Protein AF-A0A7S1LB25-F1 (afdb_monomer_lite)

Structure (mmCIF, N/CA/C/O backbone):
data_AF-A0A7S1LB25-F1
#
_entry.id   AF-A0A7S1LB25-F1
#
loop_
_atom_site.group_PDB
_atom_site.id
_atom_site.type_symbol
_atom_site.label_atom_id
_atom_site.label_alt_id
_atom_site.label_comp_id
_atom_site.label_asym_id
_atom_site.label_entity_id
_atom_site.label_seq_id
_atom_site.pdbx_PDB_ins_code
_atom_site.Cartn_x
_atom_site.Cartn_y
_atom_site.Cartn_z
_atom_site.occupancy
_atom_site.B_iso_or_equiv
_atom_site.auth_seq_id
_atom_site.auth_comp_id
_atom_site.auth_asym_id
_atom_site.auth_atom_id
_atom_site.pdbx_PDB_model_num
ATOM 1 N N . MET A 1 1 ? -31.103 -1.668 39.270 1.00 37.06 1 MET A N 1
ATOM 2 C CA . MET A 1 1 ? -31.338 -2.788 38.333 1.00 37.06 1 MET A CA 1
ATOM 3 C C . MET A 1 1 ? -29.983 -3.267 37.833 1.00 37.06 1 MET A C 1
ATOM 5 O O . MET A 1 1 ? -29.311 -2.470 37.189 1.00 37.06 1 MET A O 1
ATOM 9 N N . PRO A 1 2 ? -29.519 -4.477 38.183 1.00 40.72 2 PRO A N 1
ATOM 10 C CA . PRO A 1 2 ? -28.248 -4.980 37.680 1.00 40.72 2 PRO A CA 1
ATOM 11 C C . PRO A 1 2 ? -28.436 -5.458 36.237 1.00 40.72 2 PRO A C 1
ATOM 13 O O . PRO A 1 2 ? -29.210 -6.374 35.961 1.00 40.72 2 PRO A O 1
ATOM 16 N N . CYS A 1 3 ? -27.769 -4.785 35.304 1.00 45.69 3 CYS A N 1
ATOM 17 C CA . CYS A 1 3 ? -27.741 -5.174 33.902 1.00 45.69 3 CYS A CA 1
ATOM 18 C C . CYS A 1 3 ? -27.023 -6.525 33.752 1.00 45.69 3 CYS A C 1
ATOM 20 O O . CYS A 1 3 ? -25.938 -6.725 34.291 1.00 45.69 3 CYS A O 1
ATOM 22 N N . CYS A 1 4 ? -27.657 -7.444 33.021 1.00 41.03 4 CYS A N 1
ATOM 23 C CA . CYS A 1 4 ? -27.183 -8.791 32.704 1.00 41.03 4 CYS A CA 1
ATOM 24 C C . CYS A 1 4 ? -25.715 -8.821 32.236 1.00 41.03 4 CYS A C 1
ATOM 26 O O . CYS A 1 4 ? -25.381 -8.285 31.180 1.00 41.03 4 CYS A O 1
ATOM 28 N N . GLY A 1 5 ? -24.863 -9.514 32.994 1.00 40.31 5 GLY A N 1
ATOM 29 C CA . GLY A 1 5 ? -23.411 -9.576 32.802 1.00 40.31 5 GLY A CA 1
ATOM 30 C C . GLY A 1 5 ? -22.874 -10.708 31.920 1.00 40.31 5 GLY A C 1
ATOM 31 O O . GLY A 1 5 ? -21.699 -11.008 32.034 1.00 40.31 5 GLY A O 1
ATOM 32 N N . ALA A 1 6 ? -23.667 -11.359 31.060 1.00 39.16 6 ALA A N 1
ATOM 33 C CA . ALA A 1 6 ? -23.201 -12.587 30.383 1.00 39.16 6 ALA A CA 1
ATOM 34 C C . ALA A 1 6 ? -23.337 -12.625 28.846 1.00 39.16 6 ALA A C 1
ATOM 36 O O . ALA A 1 6 ? -23.032 -13.643 28.233 1.00 39.16 6 ALA A O 1
ATOM 37 N N . CYS A 1 7 ? -23.763 -11.543 28.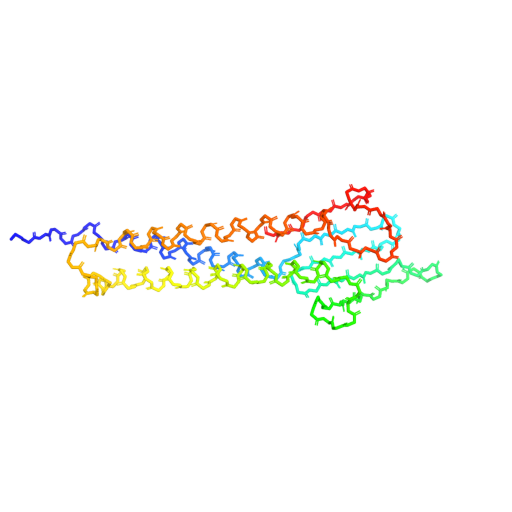181 1.00 39.16 7 CYS A N 1
ATOM 38 C CA . CYS A 1 7 ? -23.908 -11.526 26.708 1.00 39.16 7 CYS A CA 1
ATOM 39 C C . CYS A 1 7 ? -22.961 -10.567 25.960 1.00 39.16 7 CYS A C 1
ATOM 41 O O . CYS A 1 7 ? -23.019 -10.499 24.727 1.00 39.16 7 CYS A O 1
ATOM 43 N N . SER A 1 8 ? -22.085 -9.842 26.667 1.00 47.66 8 SER A N 1
ATOM 44 C CA . SER A 1 8 ? -21.217 -8.810 26.070 1.00 47.66 8 SER A CA 1
ATOM 45 C C . SER A 1 8 ? -19.742 -9.215 25.919 1.00 47.66 8 SER A C 1
ATOM 47 O O . SER A 1 8 ? -19.056 -8.655 25.070 1.00 47.66 8 SER A O 1
ATOM 49 N N . GLU A 1 9 ? -19.252 -10.211 26.665 1.00 48.94 9 GLU A N 1
ATOM 50 C CA . GLU A 1 9 ? -17.807 -10.507 26.778 1.00 48.94 9 GLU A CA 1
ATOM 51 C C . GLU A 1 9 ? -17.127 -10.998 25.486 1.00 48.94 9 GLU A C 1
ATOM 53 O O . GLU A 1 9 ? -15.925 -10.812 25.309 1.00 48.94 9 GLU A O 1
ATOM 58 N N . LYS A 1 10 ? -17.869 -11.588 24.540 1.00 52.75 10 LYS A N 1
ATOM 59 C CA . LYS A 1 10 ? -17.278 -12.207 23.333 1.00 52.75 10 LYS A CA 1
ATOM 60 C C . LYS A 1 10 ? -17.313 -11.340 22.069 1.00 52.75 10 LYS A C 1
ATOM 62 O O . LYS A 1 10 ? -16.850 -11.782 21.022 1.00 52.75 10 LYS A O 1
ATOM 67 N N . ARG A 1 11 ? -17.862 -10.120 22.126 1.00 59.75 11 ARG A N 1
ATOM 68 C CA . ARG A 1 11 ? -18.138 -9.313 20.918 1.00 59.75 11 ARG A CA 1
ATOM 69 C C . ARG A 1 11 ? -16.950 -8.456 20.467 1.00 59.75 11 ARG A C 1
ATOM 71 O O . ARG A 1 11 ? -16.680 -8.406 19.271 1.00 59.75 11 ARG A O 1
ATOM 78 N N . GLY A 1 12 ? -16.194 -7.871 21.401 1.00 59.31 12 GLY A N 1
ATOM 79 C CA . GLY A 1 12 ? -14.965 -7.122 21.087 1.00 59.31 12 GLY A CA 1
ATOM 80 C C . GLY A 1 12 ? -13.878 -7.990 20.440 1.00 59.31 12 GLY A C 1
ATOM 81 O O . GLY A 1 12 ? -13.117 -7.518 19.600 1.00 59.31 12 GLY A O 1
ATOM 82 N N . LEU A 1 13 ? -13.874 -9.294 20.740 1.00 70.19 13 LEU A N 1
ATOM 83 C CA . LEU A 1 13 ? -12.925 -10.257 20.177 1.00 70.19 13 LEU A CA 1
ATOM 84 C C . LEU A 1 13 ? -13.108 -10.460 18.664 1.00 70.19 13 LEU A C 1
ATOM 86 O O . LEU A 1 13 ? -12.122 -10.640 17.959 1.00 70.19 13 LEU A O 1
ATOM 90 N N . VAL A 1 14 ? -14.341 -10.377 18.150 1.00 74.38 14 VAL A N 1
ATOM 91 C CA . VAL A 1 14 ? -14.611 -10.477 16.703 1.00 74.38 14 VAL A CA 1
ATOM 92 C C . VAL A 1 14 ? -14.054 -9.260 15.968 1.00 74.38 14 VAL A C 1
ATOM 94 O O . VAL A 1 14 ? -13.361 -9.414 14.966 1.00 74.38 14 VAL A O 1
ATOM 97 N N . PHE A 1 15 ? -14.293 -8.054 16.493 1.00 69.62 15 PHE A N 1
ATOM 98 C CA . PHE A 1 15 ? -13.731 -6.824 15.928 1.00 69.62 15 PHE A CA 1
ATOM 99 C C . PHE A 1 15 ? -12.204 -6.825 15.983 1.00 69.62 15 PHE A C 1
ATOM 101 O O . PHE A 1 15 ? -11.558 -6.454 15.005 1.00 69.62 15 PHE A O 1
ATOM 108 N N . LEU A 1 16 ? -11.626 -7.293 17.090 1.00 75.69 16 LEU A N 1
ATOM 109 C CA . LEU A 1 16 ? -10.182 -7.428 17.240 1.00 75.69 16 LEU A CA 1
ATOM 110 C C . LEU A 1 16 ? -9.598 -8.416 16.223 1.00 75.69 16 LEU A C 1
ATOM 112 O O . LEU A 1 16 ? -8.656 -8.071 15.518 1.00 75.69 16 LEU A O 1
ATOM 116 N N . ALA A 1 17 ? -10.173 -9.617 16.112 1.00 81.88 17 ALA A N 1
ATOM 117 C CA . ALA A 1 17 ? -9.699 -10.651 15.197 1.00 81.88 17 ALA A CA 1
ATOM 118 C C . ALA A 1 17 ? -9.778 -10.201 13.731 1.00 81.88 17 ALA A C 1
ATOM 120 O O . ALA A 1 17 ? -8.810 -10.361 12.990 1.00 81.88 17 ALA A O 1
ATOM 121 N N . LEU A 1 18 ? -10.891 -9.578 13.326 1.00 81.75 18 LEU A N 1
ATOM 122 C CA . LEU A 1 18 ? -11.045 -9.024 11.979 1.00 81.75 18 LEU A CA 1
ATOM 123 C C . LEU A 1 18 ? -10.051 -7.889 11.717 1.00 81.75 18 LEU A C 1
ATOM 125 O O . LEU A 1 18 ? -9.438 -7.850 10.658 1.00 81.75 18 LEU A O 1
ATOM 129 N N . THR A 1 19 ? -9.837 -7.000 12.688 1.00 82.50 19 THR A N 1
ATOM 130 C CA . THR A 1 19 ? -8.882 -5.893 12.537 1.00 82.50 19 THR A CA 1
ATOM 131 C C . THR A 1 19 ? -7.446 -6.399 12.422 1.00 82.50 19 THR A C 1
ATOM 133 O O . THR A 1 19 ? -6.691 -5.896 11.595 1.00 82.50 19 THR A O 1
ATOM 136 N N . LEU A 1 20 ? -7.065 -7.413 13.205 1.00 84.38 20 LEU A N 1
ATOM 137 C CA . LEU A 1 20 ? -5.745 -8.038 13.109 1.00 84.38 20 LEU A CA 1
ATOM 138 C C . LEU A 1 20 ? -5.551 -8.737 11.764 1.00 84.38 20 LEU A C 1
ATOM 140 O O . LEU A 1 20 ? -4.497 -8.582 11.154 1.00 84.38 20 LEU A O 1
ATOM 144 N N . LEU A 1 21 ? -6.572 -9.446 11.274 1.00 87.19 21 LEU A N 1
ATOM 145 C CA . LEU A 1 21 ? -6.547 -10.039 9.939 1.00 87.19 21 LEU A CA 1
ATOM 146 C C . LEU A 1 21 ? -6.330 -8.953 8.874 1.00 87.19 21 LEU A C 1
ATOM 148 O O . LEU A 1 21 ? -5.415 -9.073 8.065 1.00 87.19 21 LEU A O 1
ATOM 152 N N . CYS A 1 22 ? -7.107 -7.865 8.911 1.00 83.00 22 CYS A N 1
ATOM 153 C CA . CYS A 1 22 ? -6.942 -6.731 7.997 1.00 83.00 22 CYS A CA 1
ATOM 154 C C . CYS A 1 22 ? -5.546 -6.104 8.089 1.00 83.00 22 CYS A C 1
ATOM 156 O O . CYS A 1 22 ? -4.981 -5.729 7.068 1.00 83.00 22 CYS A O 1
ATOM 158 N N . LEU A 1 23 ? -4.970 -6.011 9.291 1.00 84.12 23 LEU A N 1
ATOM 159 C CA . LEU A 1 23 ? -3.628 -5.470 9.491 1.00 84.12 23 LEU A CA 1
ATOM 160 C C . LEU A 1 23 ? -2.553 -6.364 8.859 1.00 84.12 23 LEU A C 1
ATOM 162 O O . LEU A 1 23 ? -1.641 -5.849 8.220 1.00 84.12 23 LEU A O 1
ATOM 166 N N . VAL A 1 24 ? -2.678 -7.690 8.977 1.00 87.38 24 VAL A N 1
ATOM 167 C CA . VAL A 1 24 ? -1.772 -8.642 8.311 1.00 87.38 24 VAL A CA 1
ATOM 168 C C . VAL A 1 24 ? -1.827 -8.467 6.794 1.00 87.38 24 VAL A C 1
ATOM 170 O O . VAL A 1 24 ? -0.779 -8.368 6.159 1.00 87.38 24 VAL A O 1
ATOM 173 N N . TRP A 1 25 ? -3.027 -8.362 6.217 1.00 83.94 25 TRP A N 1
ATOM 174 C CA . TRP A 1 25 ? -3.186 -8.125 4.778 1.00 83.94 25 TRP A CA 1
ATOM 175 C C . TRP A 1 25 ? -2.651 -6.760 4.343 1.00 83.94 25 TRP A C 1
ATOM 177 O O . TRP A 1 25 ? -1.966 -6.680 3.329 1.00 83.94 25 TRP A O 1
ATOM 187 N N . ALA A 1 26 ? -2.884 -5.703 5.124 1.00 79.50 26 ALA A N 1
ATOM 188 C CA . ALA A 1 26 ? -2.362 -4.370 4.829 1.00 79.50 26 ALA A CA 1
ATOM 189 C C . ALA A 1 26 ? -0.824 -4.335 4.835 1.00 79.50 26 ALA A C 1
ATOM 191 O O . ALA A 1 26 ? -0.220 -3.690 3.983 1.00 79.50 26 ALA A O 1
ATOM 192 N N . VAL A 1 27 ? -0.184 -5.049 5.768 1.00 83.25 27 VAL A N 1
ATOM 193 C CA . VAL A 1 27 ? 1.281 -5.177 5.810 1.00 83.25 27 VAL A CA 1
ATOM 194 C C . VAL A 1 27 ? 1.793 -6.026 4.647 1.00 83.25 27 VAL A C 1
ATOM 196 O O . VAL A 1 27 ? 2.803 -5.673 4.046 1.00 83.25 27 VAL A O 1
ATOM 199 N N . ALA A 1 28 ? 1.102 -7.110 4.289 1.00 83.00 28 ALA A N 1
ATOM 200 C CA . ALA A 1 28 ? 1.467 -7.919 3.128 1.00 83.00 28 ALA A CA 1
ATOM 201 C C . ALA A 1 28 ? 1.392 -7.108 1.821 1.00 83.00 28 ALA A C 1
ATOM 203 O O . ALA A 1 28 ? 2.309 -7.182 1.007 1.00 83.00 28 ALA A O 1
ATOM 204 N N . ALA A 1 29 ? 0.361 -6.275 1.664 1.00 78.50 29 ALA A N 1
ATOM 205 C CA . ALA A 1 29 ? 0.172 -5.415 0.498 1.00 78.50 29 ALA A CA 1
ATOM 206 C C . ALA A 1 29 ? 1.263 -4.335 0.341 1.00 78.50 29 ALA A C 1
ATOM 208 O O . ALA A 1 29 ? 1.523 -3.884 -0.767 1.00 78.50 29 ALA A O 1
ATOM 209 N N . ILE A 1 30 ? 1.960 -3.946 1.419 1.00 79.56 30 ILE A N 1
ATOM 210 C CA . ILE A 1 30 ? 3.101 -3.011 1.344 1.00 79.56 30 ILE A CA 1
ATOM 211 C C . ILE A 1 30 ? 4.299 -3.613 0.602 1.00 79.56 30 ILE A C 1
ATOM 213 O O . ILE A 1 30 ? 5.069 -2.870 -0.005 1.00 79.56 30 ILE A O 1
ATOM 217 N N . GLY A 1 31 ? 4.491 -4.929 0.707 1.00 75.62 31 GLY A N 1
ATOM 218 C CA . GLY A 1 31 ? 5.618 -5.643 0.104 1.00 75.62 31 GLY A CA 1
ATOM 219 C C . GLY A 1 31 ? 5.266 -6.372 -1.189 1.00 75.62 31 GLY A C 1
ATOM 220 O O . GLY A 1 31 ? 6.086 -7.141 -1.681 1.00 75.62 31 GLY A O 1
ATOM 221 N N . ALA A 1 32 ? 4.046 -6.198 -1.690 1.00 82.38 32 ALA A N 1
ATOM 222 C CA . ALA A 1 32 ? 3.583 -6.867 -2.888 1.00 82.38 32 ALA A CA 1
ATOM 223 C C . ALA A 1 32 ? 3.785 -5.987 -4.125 1.00 82.38 32 ALA A C 1
ATOM 225 O O . ALA A 1 32 ? 3.667 -4.760 -4.069 1.00 82.38 32 ALA A O 1
ATOM 226 N N . ASP A 1 33 ? 4.054 -6.640 -5.255 1.00 80.94 33 ASP A N 1
ATOM 227 C CA . ASP A 1 33 ? 4.091 -5.976 -6.552 1.00 80.94 33 ASP A CA 1
ATOM 228 C C . ASP A 1 33 ? 2.718 -5.344 -6.826 1.00 80.94 33 ASP A C 1
ATOM 230 O O . ASP A 1 33 ? 1.685 -6.009 -6.714 1.00 80.94 33 ASP A O 1
ATOM 234 N N . LEU A 1 34 ? 2.698 -4.074 -7.228 1.00 79.69 34 LEU A N 1
ATOM 235 C CA . LEU A 1 34 ? 1.489 -3.405 -7.707 1.00 79.69 34 LEU A CA 1
ATOM 236 C C . LEU A 1 34 ? 1.197 -3.798 -9.151 1.00 79.69 34 LEU A C 1
ATOM 238 O O . LEU A 1 34 ? 0.051 -4.044 -9.523 1.00 79.69 34 LEU A O 1
ATOM 242 N N . PHE A 1 35 ? 2.232 -3.859 -9.984 1.00 80.75 35 PHE A N 1
ATOM 243 C CA . PHE A 1 35 ? 2.095 -4.202 -11.391 1.00 80.75 35 PHE A CA 1
ATOM 244 C C . PHE A 1 35 ? 3.349 -4.881 -11.927 1.00 80.75 35 PHE A C 1
ATOM 246 O O . PHE A 1 35 ? 4.465 -4.680 -11.443 1.00 80.75 35 PHE A O 1
ATOM 253 N N . VAL A 1 36 ? 3.141 -5.667 -12.975 1.00 82.94 36 VAL A N 1
ATOM 254 C CA . VAL A 1 36 ? 4.176 -6.368 -13.720 1.00 82.94 36 VAL A CA 1
ATOM 255 C C . VAL A 1 36 ? 3.892 -6.225 -15.208 1.00 82.94 36 VAL A C 1
ATOM 257 O O . VAL A 1 36 ? 2.773 -6.439 -15.670 1.00 82.94 36 VAL A O 1
ATOM 260 N N . ILE A 1 37 ? 4.922 -5.881 -15.967 1.00 78.81 37 ILE A N 1
ATOM 261 C CA . ILE A 1 37 ? 4.879 -5.682 -17.409 1.00 78.81 37 ILE A CA 1
ATOM 262 C C . ILE A 1 37 ? 5.956 -6.561 -18.021 1.00 78.81 37 ILE A C 1
ATOM 264 O O . ILE A 1 37 ? 7.149 -6.292 -17.865 1.00 78.81 37 ILE A O 1
ATOM 268 N N . ASP A 1 38 ? 5.536 -7.600 -18.732 1.00 81.00 38 ASP A N 1
ATOM 269 C CA . ASP A 1 38 ? 6.444 -8.397 -19.546 1.00 81.00 38 ASP A CA 1
ATOM 270 C C . ASP A 1 38 ? 6.591 -7.710 -20.907 1.00 81.00 38 ASP A C 1
ATOM 272 O O . ASP A 1 38 ? 5.654 -7.641 -21.700 1.00 81.00 38 ASP A O 1
ATOM 276 N N . ILE A 1 39 ? 7.777 -7.177 -21.187 1.00 74.50 39 ILE A N 1
ATOM 277 C CA . ILE A 1 39 ? 8.093 -6.626 -22.500 1.00 74.50 39 ILE A CA 1
ATOM 278 C C . ILE A 1 39 ? 8.413 -7.856 -23.345 1.00 74.50 39 ILE A C 1
ATOM 280 O O . ILE A 1 39 ? 9.388 -8.537 -23.043 1.00 74.50 39 ILE A O 1
ATOM 284 N N . GLY A 1 40 ? 7.590 -8.178 -24.350 1.00 68.75 40 GLY A N 1
ATOM 285 C CA . GLY A 1 40 ? 7.614 -9.423 -25.150 1.00 68.75 40 GLY A CA 1
ATOM 286 C C . GLY A 1 40 ? 8.906 -9.752 -25.926 1.00 68.75 40 GLY A C 1
ATOM 287 O O . GLY A 1 40 ? 8.873 -10.451 -26.934 1.00 68.75 40 GLY A O 1
ATOM 288 N N . VAL A 1 41 ? 10.057 -9.255 -25.478 1.00 73.31 41 VAL A N 1
ATOM 289 C CA . VAL A 1 41 ? 11.396 -9.423 -26.021 1.00 73.31 41 VAL A CA 1
ATOM 290 C C . VAL A 1 41 ? 12.308 -10.011 -24.937 1.00 73.31 41 VAL A C 1
ATOM 292 O O . VAL A 1 41 ? 12.593 -9.359 -23.937 1.00 73.31 41 VAL A O 1
ATOM 295 N N . ARG A 1 42 ? 12.819 -11.231 -25.165 1.00 73.62 42 ARG A N 1
ATOM 296 C CA . ARG A 1 42 ? 13.934 -11.863 -24.415 1.00 73.62 42 ARG A CA 1
ATOM 297 C C . ARG A 1 42 ? 13.897 -11.650 -22.887 1.00 73.62 42 ARG A C 1
ATOM 299 O O . ARG A 1 42 ? 14.863 -11.152 -22.319 1.00 73.62 42 ARG A O 1
ATOM 306 N N . ASN A 1 43 ? 12.796 -12.018 -22.229 1.00 77.06 43 ASN A N 1
ATOM 307 C CA . ASN A 1 43 ? 12.629 -11.935 -20.765 1.00 77.06 43 ASN A CA 1
ATOM 308 C C . ASN A 1 43 ? 12.812 -10.530 -20.147 1.00 77.06 43 ASN A C 1
ATOM 310 O O . ASN A 1 43 ? 13.051 -10.413 -18.938 1.00 77.06 43 ASN A O 1
ATOM 314 N N . ALA A 1 44 ? 12.686 -9.465 -20.944 1.00 80.62 44 ALA A N 1
ATOM 315 C CA . ALA A 1 44 ? 12.637 -8.107 -20.427 1.00 80.62 44 ALA A CA 1
ATOM 316 C C . ALA A 1 44 ? 11.341 -7.904 -19.629 1.00 80.62 44 ALA A C 1
ATOM 318 O O . ALA A 1 44 ? 10.250 -8.254 -20.075 1.00 80.62 44 ALA A O 1
ATOM 319 N N . ARG A 1 45 ? 11.461 -7.339 -18.429 1.00 84.75 45 ARG A N 1
ATOM 320 C CA . ARG A 1 45 ? 10.335 -7.153 -17.508 1.00 84.75 45 ARG A CA 1
ATOM 321 C C . ARG A 1 45 ? 10.492 -5.847 -16.752 1.00 84.75 45 ARG A C 1
ATOM 323 O O . ARG A 1 45 ? 11.610 -5.473 -16.398 1.00 84.75 45 ARG A O 1
ATOM 330 N N . ILE A 1 46 ? 9.375 -5.183 -16.499 1.00 83.44 46 ILE A N 1
ATOM 331 C CA . ILE A 1 46 ? 9.275 -4.088 -15.542 1.00 83.44 46 ILE A CA 1
ATOM 332 C C . ILE A 1 46 ? 8.296 -4.512 -14.458 1.00 83.44 46 ILE A C 1
ATOM 334 O O . ILE A 1 46 ? 7.213 -5.008 -14.747 1.00 83.44 46 ILE A O 1
ATOM 338 N N . ASP A 1 47 ? 8.672 -4.321 -13.212 1.00 85.75 47 ASP A N 1
ATOM 339 C CA . ASP A 1 47 ? 7.845 -4.576 -12.046 1.00 85.75 47 ASP A CA 1
ATOM 340 C C . ASP A 1 47 ? 7.93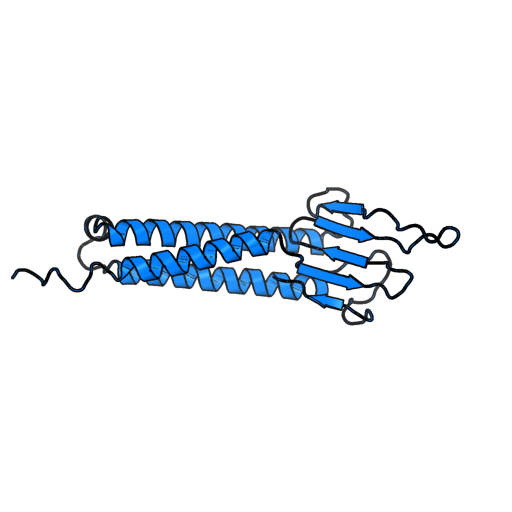1 -3.373 -11.114 1.00 85.75 47 ASP A C 1
ATOM 342 O O . ASP A 1 47 ? 8.952 -2.692 -11.047 1.00 85.75 47 ASP A O 1
ATOM 346 N N . GLY A 1 48 ? 6.829 -3.048 -10.455 1.00 83.50 48 GLY A N 1
ATOM 347 C CA . GLY A 1 48 ? 6.776 -1.916 -9.546 1.00 83.50 48 GLY A CA 1
ATOM 348 C C . GLY A 1 48 ? 5.941 -2.251 -8.332 1.00 83.50 48 GLY A C 1
ATOM 349 O O . GLY A 1 48 ? 4.848 -2.801 -8.462 1.00 83.50 48 GLY A O 1
ATOM 350 N N . ASP A 1 49 ? 6.450 -1.885 -7.164 1.00 84.25 49 ASP A N 1
ATOM 351 C CA . ASP A 1 49 ? 5.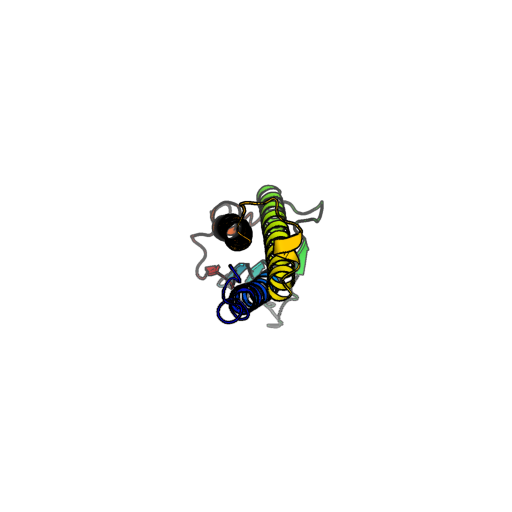711 -1.880 -5.906 1.00 84.25 49 ASP A CA 1
ATOM 352 C C . ASP A 1 49 ? 5.431 -0.420 -5.486 1.00 84.25 49 ASP A C 1
ATOM 354 O O . ASP A 1 49 ? 5.538 0.507 -6.296 1.00 84.25 49 ASP A O 1
ATOM 358 N N . ILE A 1 50 ? 5.028 -0.181 -4.234 1.00 81.50 50 ILE A N 1
ATOM 359 C CA . ILE A 1 50 ? 4.801 1.186 -3.728 1.00 81.50 50 ILE A CA 1
ATOM 360 C C . ILE A 1 50 ? 6.113 1.965 -3.476 1.00 81.50 50 ILE A C 1
ATOM 362 O O . ILE A 1 50 ? 6.095 3.191 -3.313 1.00 81.50 50 ILE A O 1
ATOM 366 N N . TRP A 1 51 ? 7.257 1.285 -3.390 1.00 84.50 51 TRP A N 1
ATOM 367 C CA . TRP A 1 51 ? 8.566 1.796 -2.965 1.00 84.50 51 TRP A CA 1
ATOM 368 C C . TRP A 1 51 ? 9.528 2.047 -4.125 1.00 84.50 51 TRP A C 1
ATOM 370 O O . TRP A 1 51 ? 10.157 3.109 -4.194 1.00 84.50 51 TRP A O 1
ATOM 380 N N . LEU A 1 52 ? 9.611 1.071 -5.014 1.00 86.00 52 LEU A N 1
ATOM 381 C CA . LEU A 1 52 ? 10.610 0.879 -6.035 1.00 86.00 52 LEU A CA 1
ATOM 382 C C . LEU A 1 52 ? 9.936 0.536 -7.364 1.00 86.00 52 LEU A C 1
ATOM 384 O O . LEU A 1 52 ? 8.875 -0.086 -7.434 1.00 86.00 52 LEU A O 1
ATOM 388 N N . GLN A 1 53 ? 10.627 0.898 -8.432 1.00 85.00 53 GLN A N 1
ATOM 389 C CA . GLN A 1 53 ? 10.399 0.354 -9.755 1.00 85.00 53 GLN A CA 1
ATOM 390 C C . GLN A 1 53 ? 11.643 -0.421 -10.167 1.00 85.00 53 GLN A C 1
ATOM 392 O O . GLN A 1 53 ? 12.751 0.114 -10.150 1.00 85.00 53 GLN A O 1
ATOM 397 N N . CYS A 1 54 ? 11.456 -1.672 -10.547 1.00 86.00 54 CYS A N 1
ATOM 398 C CA . CYS A 1 54 ? 12.494 -2.577 -10.990 1.00 86.00 54 CYS A CA 1
ATOM 399 C C . CYS A 1 54 ? 12.357 -2.848 -12.489 1.00 86.00 54 CYS A C 1
ATOM 401 O O . CYS A 1 54 ? 11.266 -3.008 -13.033 1.00 86.00 54 CYS A O 1
ATOM 403 N N . ARG A 1 55 ? 13.493 -2.881 -13.184 1.00 85.00 55 ARG A N 1
ATOM 404 C CA . ARG A 1 55 ? 13.580 -3.174 -14.613 1.00 85.00 55 ARG A CA 1
ATOM 405 C C . ARG A 1 55 ? 14.649 -4.218 -14.865 1.00 85.00 55 ARG A C 1
ATOM 407 O O . ARG A 1 55 ? 15.783 -4.102 -14.400 1.00 85.00 55 ARG A O 1
ATOM 414 N N . ARG A 1 56 ? 14.304 -5.201 -15.687 1.00 85.44 56 ARG A N 1
ATOM 415 C CA . ARG A 1 56 ? 15.241 -6.129 -16.311 1.00 85.44 56 ARG A CA 1
ATOM 416 C C . ARG A 1 56 ? 15.320 -5.840 -17.805 1.00 85.44 56 ARG A C 1
ATOM 418 O O . ARG A 1 56 ? 14.304 -5.835 -18.500 1.00 85.44 56 ARG A O 1
ATOM 425 N N . LEU A 1 57 ? 16.537 -5.596 -18.282 1.00 84.38 57 LEU A N 1
ATOM 426 C CA . LEU A 1 57 ? 16.838 -5.493 -19.710 1.00 84.38 57 LEU A CA 1
ATOM 427 C C . LEU A 1 57 ? 16.731 -6.870 -20.388 1.00 84.38 57 LEU A C 1
ATOM 429 O O . LEU A 1 57 ? 16.859 -7.884 -19.705 1.00 84.38 57 LEU A O 1
ATOM 433 N N . PRO A 1 58 ? 16.503 -6.927 -21.711 1.00 83.75 58 PRO A N 1
ATOM 434 C CA . PRO A 1 58 ? 16.457 -8.195 -22.430 1.00 83.75 58 PRO A CA 1
ATOM 435 C C . PRO A 1 58 ? 17.757 -8.985 -22.252 1.00 83.75 58 PRO A C 1
ATOM 437 O O . PRO A 1 58 ? 18.843 -8.401 -22.248 1.00 83.75 58 PRO A O 1
ATOM 440 N N . ASP A 1 59 ? 17.637 -10.308 -22.135 1.00 85.00 59 ASP A N 1
ATOM 441 C CA . ASP A 1 59 ? 18.780 -11.212 -21.990 1.00 85.00 59 ASP A CA 1
ATOM 442 C C . ASP A 1 59 ? 19.799 -10.997 -23.122 1.00 85.00 59 ASP A C 1
ATOM 444 O O . ASP A 1 59 ? 19.436 -10.695 -24.270 1.00 85.00 59 ASP A O 1
ATOM 448 N N . SER A 1 60 ? 21.085 -11.147 -22.786 1.00 81.94 60 SER A N 1
ATOM 449 C CA . SER A 1 60 ? 22.209 -10.838 -23.680 1.00 81.94 60 SER A CA 1
ATOM 450 C C . SER A 1 60 ? 22.035 -11.509 -25.039 1.00 81.94 60 SER A C 1
ATOM 452 O O . SER A 1 60 ? 21.794 -12.716 -25.131 1.00 81.94 60 SER A O 1
ATOM 454 N N . SER A 1 61 ? 22.178 -10.735 -26.119 1.00 76.44 61 SER A N 1
ATOM 455 C CA . SER A 1 61 ? 21.928 -11.256 -27.459 1.00 76.44 61 SER A CA 1
ATOM 456 C C . SER A 1 61 ? 22.974 -12.255 -27.944 1.00 76.44 61 SER A C 1
ATOM 458 O O . SER A 1 61 ? 22.652 -13.085 -28.795 1.00 76.44 61 SER A O 1
ATOM 460 N N . SER A 1 62 ? 24.179 -12.190 -27.376 1.00 76.88 62 SER A N 1
ATOM 461 C CA . SER A 1 62 ? 25.336 -13.015 -27.717 1.00 76.88 62 SER A CA 1
ATOM 462 C C . SER A 1 62 ? 25.544 -14.200 -26.773 1.00 76.88 62 SER A C 1
ATOM 464 O O . SER A 1 62 ? 25.968 -15.256 -27.233 1.00 76.88 62 SER A O 1
ATOM 466 N N . THR A 1 63 ? 25.250 -14.050 -25.476 1.00 78.06 63 THR A N 1
ATOM 467 C CA . THR A 1 63 ? 25.521 -15.082 -24.452 1.00 78.06 63 THR A CA 1
ATOM 468 C C . THR A 1 63 ? 24.262 -15.739 -23.889 1.00 78.06 63 THR A C 1
ATOM 470 O O . THR A 1 63 ? 24.358 -16.786 -23.257 1.00 78.06 63 THR A O 1
ATOM 473 N N . GLY A 1 64 ? 23.075 -15.158 -24.107 1.00 78.12 64 GLY A N 1
ATOM 474 C CA . GLY A 1 64 ? 21.823 -15.625 -23.499 1.00 78.12 64 GLY A CA 1
ATOM 475 C C . GLY A 1 64 ? 21.758 -15.421 -21.981 1.00 78.12 64 GLY A C 1
ATOM 476 O O . GLY A 1 64 ? 20.835 -15.910 -21.336 1.00 78.12 64 GLY A O 1
ATOM 477 N N . GLU A 1 65 ? 22.731 -14.718 -21.397 1.00 83.19 65 GLU A N 1
ATOM 478 C CA . GLU A 1 65 ? 22.790 -14.482 -19.959 1.00 83.19 65 GLU A CA 1
ATOM 479 C C . GLU A 1 65 ? 21.701 -13.517 -19.500 1.00 83.19 65 GLU A C 1
ATOM 481 O O . GLU A 1 65 ? 21.444 -12.476 -20.125 1.00 83.19 65 GLU A O 1
ATOM 486 N N . ARG A 1 66 ? 21.114 -13.862 -18.350 1.00 79.50 66 ARG A N 1
ATOM 487 C CA . ARG A 1 66 ? 20.097 -13.060 -17.684 1.00 79.50 66 ARG A CA 1
ATOM 488 C C . ARG A 1 66 ? 20.687 -11.735 -17.226 1.00 79.50 66 ARG A C 1
ATOM 490 O O . ARG A 1 66 ? 21.626 -11.719 -16.432 1.00 79.50 66 ARG A O 1
ATOM 497 N N . GLN A 1 67 ? 20.106 -10.631 -17.684 1.00 85.31 67 GLN A N 1
ATOM 498 C CA . GLN A 1 67 ? 20.546 -9.307 -17.250 1.00 85.31 67 GLN A CA 1
ATOM 499 C C . GLN A 1 67 ? 20.165 -9.045 -15.782 1.00 85.31 67 GLN A C 1
ATOM 501 O O . GLN A 1 67 ? 19.104 -9.500 -15.323 1.00 85.31 67 GLN A O 1
ATOM 506 N N . PRO A 1 68 ? 21.005 -8.309 -15.029 1.00 85.12 68 PRO A N 1
ATOM 507 C CA . PRO A 1 68 ? 20.681 -7.917 -13.666 1.00 85.12 68 PRO A CA 1
ATOM 508 C C . PRO A 1 68 ? 19.418 -7.048 -13.643 1.00 85.12 68 PRO A C 1
ATOM 510 O O . PRO A 1 68 ? 19.175 -6.243 -14.544 1.00 85.12 68 PRO A O 1
ATOM 513 N N . THR A 1 69 ? 18.605 -7.212 -12.599 1.00 86.81 69 THR A N 1
ATOM 514 C CA . THR A 1 69 ? 17.489 -6.300 -12.335 1.00 86.81 69 THR A CA 1
ATOM 515 C C . THR A 1 69 ? 18.051 -5.020 -11.720 1.00 86.81 69 THR A C 1
ATOM 517 O O . THR A 1 69 ? 18.734 -5.086 -10.699 1.00 86.81 69 THR A O 1
ATOM 520 N N . ALA A 1 70 ? 17.754 -3.867 -12.312 1.00 87.00 70 ALA A N 1
ATOM 521 C CA . ALA A 1 70 ? 18.053 -2.563 -11.734 1.00 87.00 70 ALA A CA 1
ATOM 522 C C . ALA A 1 70 ? 16.774 -1.986 -11.124 1.00 87.00 70 ALA A C 1
ATOM 524 O O . ALA A 1 70 ? 15.740 -1.973 -11.789 1.00 87.00 70 ALA A O 1
ATOM 525 N N . CYS A 1 71 ? 16.840 -1.513 -9.881 1.00 86.00 71 CYS A N 1
ATOM 526 C CA . CYS A 1 71 ? 15.699 -0.920 -9.190 1.00 86.00 71 CYS A CA 1
ATOM 527 C C . CYS A 1 71 ? 16.002 0.525 -8.804 1.00 86.00 71 CYS A C 1
ATOM 529 O O . CYS A 1 71 ? 17.105 0.833 -8.352 1.00 86.00 71 CYS A O 1
ATOM 531 N N . VAL A 1 72 ? 15.011 1.395 -8.962 1.00 85.25 72 VAL A N 1
ATOM 532 C CA . VAL A 1 72 ? 15.072 2.811 -8.596 1.00 85.25 72 VAL A CA 1
ATOM 533 C C . VAL A 1 72 ? 13.951 3.131 -7.621 1.00 85.25 72 VAL A C 1
ATOM 535 O O . VAL A 1 72 ? 12.843 2.612 -7.740 1.00 85.25 72 VAL A O 1
ATOM 538 N N . SER A 1 73 ? 14.240 3.974 -6.633 1.00 86.19 73 SER A N 1
ATOM 539 C CA . SER A 1 73 ? 13.221 4.439 -5.693 1.00 86.19 73 SER A CA 1
ATOM 540 C C . SER A 1 73 ? 12.445 5.607 -6.282 1.00 86.19 73 SER A C 1
ATOM 542 O O . SER A 1 73 ? 13.044 6.552 -6.784 1.00 86.19 73 SER A O 1
ATOM 544 N N . TYR A 1 74 ? 11.123 5.629 -6.093 1.00 80.81 74 TYR A N 1
ATOM 545 C CA . TYR A 1 74 ? 10.304 6.805 -6.428 1.00 80.81 74 TYR A CA 1
ATOM 546 C C . TYR A 1 74 ? 10.649 8.050 -5.584 1.00 80.81 74 TYR A C 1
ATOM 548 O O . TYR A 1 74 ? 10.142 9.144 -5.827 1.00 80.81 74 TYR A O 1
ATOM 556 N N . SER A 1 75 ? 11.462 7.897 -4.533 1.00 81.25 75 SER A N 1
ATOM 557 C CA . SER A 1 75 ? 11.984 9.015 -3.739 1.00 81.25 75 SER A CA 1
ATOM 558 C C . SER A 1 75 ? 13.352 9.514 -4.205 1.00 81.25 75 SER A C 1
ATOM 560 O O . SER A 1 75 ? 13.877 10.433 -3.582 1.00 81.25 75 SER A O 1
ATOM 562 N N . ASP A 1 76 ? 13.951 8.897 -5.224 1.00 80.69 76 ASP A N 1
ATOM 563 C CA . ASP A 1 76 ? 15.235 9.333 -5.763 1.00 80.69 76 ASP A CA 1
ATOM 564 C C . ASP A 1 76 ? 15.068 10.697 -6.465 1.00 80.69 76 ASP A C 1
ATOM 566 O O . ASP A 1 76 ? 14.175 10.838 -7.306 1.00 80.69 76 ASP A O 1
ATOM 570 N N . PRO A 1 77 ? 15.872 11.724 -6.126 1.00 74.81 77 PRO A N 1
ATOM 571 C CA . PRO A 1 77 ? 15.810 13.023 -6.796 1.00 74.81 77 PRO A CA 1
ATOM 572 C C . PRO A 1 77 ? 16.128 12.959 -8.297 1.00 74.81 77 PRO A C 1
ATOM 574 O O . PRO A 1 77 ? 15.752 13.879 -9.017 1.00 74.81 77 PRO A O 1
ATOM 577 N N . TYR A 1 78 ? 16.791 11.899 -8.767 1.00 74.25 78 TYR A N 1
ATOM 578 C CA . TYR A 1 78 ? 17.103 11.669 -10.180 1.00 74.25 78 TYR A CA 1
ATOM 579 C C . TYR A 1 78 ? 16.045 10.823 -10.904 1.00 74.25 78 TYR A C 1
ATOM 581 O O . TYR A 1 78 ? 16.265 10.378 -12.029 1.00 74.25 78 TYR A O 1
ATOM 589 N N . TYR A 1 79 ? 14.905 10.552 -10.263 1.00 72.81 79 TYR A N 1
ATOM 590 C CA . TYR A 1 79 ? 13.813 9.826 -10.893 1.00 72.81 79 TYR A CA 1
ATOM 591 C C . TYR A 1 79 ? 13.035 10.738 -11.854 1.00 72.81 79 TYR A C 1
ATOM 593 O O . TYR A 1 79 ? 12.207 11.551 -11.435 1.00 72.81 79 TYR A O 1
ATOM 601 N N . ASP A 1 80 ? 13.277 10.568 -13.154 1.00 68.69 80 ASP A N 1
ATOM 602 C CA . ASP A 1 80 ? 12.700 11.364 -14.248 1.00 68.69 80 ASP A CA 1
ATOM 603 C C . ASP A 1 80 ? 11.216 11.032 -14.547 1.00 68.69 80 ASP A C 1
ATOM 605 O O . ASP A 1 80 ? 10.805 10.884 -15.695 1.00 68.69 80 ASP A O 1
ATOM 609 N N . CYS A 1 81 ? 10.378 10.896 -13.515 1.00 74.12 81 CYS A N 1
ATOM 610 C CA . CYS A 1 81 ? 8.921 10.785 -13.661 1.00 74.12 81 CYS A CA 1
ATOM 611 C C . CYS A 1 81 ? 8.193 11.315 -12.407 1.00 74.12 81 CYS A C 1
ATOM 613 O O . CYS A 1 81 ? 7.777 10.543 -11.533 1.00 74.12 81 CYS A O 1
ATOM 615 N N . PRO A 1 82 ? 8.027 12.648 -12.284 1.00 74.94 82 PRO A N 1
ATOM 616 C CA . PRO A 1 82 ? 7.464 13.273 -11.085 1.00 74.94 82 PRO A CA 1
ATOM 617 C C . PRO A 1 82 ? 5.995 12.896 -10.837 1.00 74.94 82 PRO A C 1
ATOM 619 O O . PRO A 1 82 ? 5.596 12.733 -9.687 1.00 74.94 82 PRO A O 1
ATOM 622 N N . SER A 1 83 ? 5.200 12.681 -11.890 1.00 74.81 83 SER A N 1
ATOM 623 C CA . SER A 1 83 ? 3.796 12.253 -11.776 1.00 74.81 83 SER A CA 1
ATOM 624 C C . SER A 1 83 ? 3.657 10.900 -11.073 1.00 74.81 83 SER A C 1
ATOM 626 O O . SER A 1 83 ? 2.833 10.747 -10.171 1.00 74.81 83 SER A O 1
ATOM 628 N N . LEU A 1 84 ? 4.483 9.925 -11.456 1.00 73.94 84 LEU A N 1
ATOM 629 C CA . LEU A 1 84 ? 4.507 8.594 -10.857 1.00 73.94 84 LEU A CA 1
ATOM 630 C C . LEU A 1 84 ? 5.039 8.648 -9.419 1.00 73.94 84 LEU A C 1
ATOM 632 O O . LEU A 1 84 ? 4.454 8.034 -8.525 1.00 73.94 84 LEU A O 1
ATOM 636 N N . ALA A 1 85 ? 6.076 9.455 -9.172 1.00 77.81 85 ALA A N 1
ATOM 637 C CA . ALA A 1 85 ? 6.628 9.661 -7.837 1.00 77.81 85 ALA A CA 1
ATOM 638 C C . ALA A 1 85 ? 5.615 10.272 -6.854 1.00 77.81 85 ALA A C 1
ATOM 640 O O . ALA A 1 85 ? 5.476 9.792 -5.726 1.00 77.81 85 ALA A O 1
ATOM 641 N N . ASP A 1 86 ? 4.867 11.294 -7.270 1.00 80.69 86 ASP A N 1
ATOM 642 C CA . ASP A 1 86 ? 3.871 11.948 -6.417 1.00 80.69 86 ASP A CA 1
ATOM 643 C C . ASP A 1 86 ? 2.684 11.032 -6.103 1.00 80.69 86 ASP A C 1
ATOM 645 O O . ASP A 1 86 ? 2.199 11.004 -4.968 1.00 80.69 86 ASP A O 1
ATOM 649 N N . ARG A 1 87 ? 2.252 10.206 -7.062 1.00 77.31 87 ARG A N 1
ATOM 650 C CA . ARG A 1 87 ? 1.210 9.195 -6.828 1.00 77.31 87 ARG A CA 1
ATOM 651 C C . ARG A 1 87 ? 1.697 8.078 -5.910 1.00 77.31 87 ARG A C 1
ATOM 653 O O . ARG A 1 87 ? 0.970 7.712 -4.990 1.00 77.31 87 ARG A O 1
ATOM 660 N N . ALA A 1 88 ? 2.928 7.595 -6.087 1.00 80.06 88 ALA A N 1
ATOM 661 C CA . ALA A 1 88 ? 3.528 6.619 -5.180 1.00 80.06 88 ALA A CA 1
ATOM 662 C C . ALA A 1 88 ? 3.602 7.166 -3.743 1.00 80.06 88 ALA A C 1
ATOM 664 O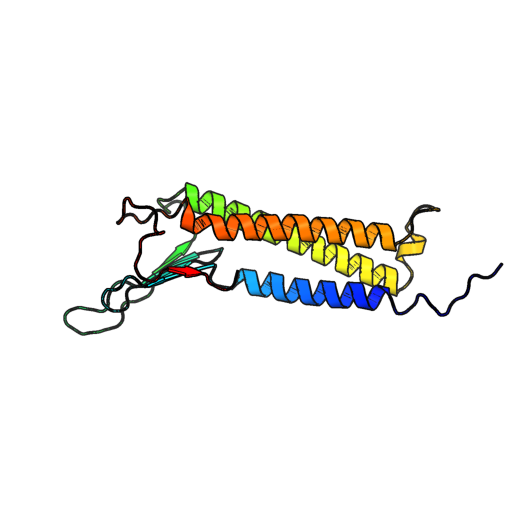 O . ALA A 1 88 ? 3.239 6.473 -2.792 1.00 80.06 88 ALA A O 1
ATOM 665 N N . ARG A 1 89 ? 3.976 8.442 -3.563 1.00 82.50 89 ARG A N 1
ATOM 666 C CA . ARG A 1 89 ? 3.934 9.120 -2.252 1.00 82.50 89 ARG A CA 1
ATOM 667 C C . ARG A 1 89 ? 2.515 9.212 -1.690 1.00 82.50 89 ARG A C 1
ATOM 669 O O . ARG A 1 89 ? 2.325 8.951 -0.503 1.00 82.50 89 ARG A O 1
ATOM 676 N N . ALA A 1 90 ? 1.525 9.541 -2.520 1.00 83.00 90 ALA A N 1
ATOM 677 C CA . ALA A 1 90 ? 0.125 9.595 -2.101 1.00 83.00 90 ALA A CA 1
ATOM 678 C C . ALA A 1 90 ? -0.388 8.220 -1.634 1.00 83.00 90 ALA A C 1
ATOM 680 O O . ALA A 1 90 ? -0.994 8.130 -0.566 1.00 83.00 90 ALA A O 1
ATOM 681 N N . ILE A 1 91 ? -0.084 7.146 -2.373 1.00 82.44 91 ILE A N 1
ATOM 682 C CA . ILE A 1 91 ? -0.428 5.766 -1.990 1.00 82.44 91 ILE A CA 1
ATOM 683 C C . ILE A 1 91 ? 0.211 5.415 -0.649 1.00 82.44 91 ILE A C 1
ATOM 685 O O . ILE A 1 91 ? -0.495 4.977 0.258 1.00 82.44 91 ILE A O 1
ATOM 689 N N . ARG A 1 92 ? 1.517 5.672 -0.478 1.00 85.44 92 ARG A N 1
ATOM 690 C CA . ARG A 1 92 ? 2.207 5.455 0.806 1.00 85.44 92 ARG A CA 1
ATOM 691 C C . ARG A 1 92 ? 1.501 6.188 1.946 1.00 85.44 92 ARG A C 1
ATOM 693 O O . ARG A 1 92 ? 1.292 5.603 3.004 1.00 85.44 92 ARG A O 1
ATOM 700 N N . GLY A 1 93 ? 1.090 7.436 1.720 1.00 84.44 93 GLY A N 1
ATOM 701 C CA . GLY A 1 93 ? 0.321 8.220 2.686 1.00 84.44 93 GLY A CA 1
ATOM 702 C C . GLY A 1 93 ? -0.983 7.533 3.097 1.00 84.44 93 GLY A C 1
ATOM 703 O O . GLY A 1 93 ? -1.229 7.351 4.289 1.00 84.44 93 GLY A O 1
ATOM 704 N N . PHE A 1 94 ? -1.793 7.090 2.132 1.00 85.19 94 PHE A N 1
ATOM 705 C CA . PHE A 1 94 ? -3.057 6.406 2.421 1.00 85.19 94 PHE A CA 1
ATOM 706 C C . PHE A 1 94 ? -2.871 5.038 3.088 1.00 85.19 94 PHE A C 1
ATOM 708 O O . PHE A 1 94 ? -3.630 4.714 4.003 1.00 85.19 94 PHE A O 1
ATOM 715 N N . TYR A 1 95 ? -1.851 4.263 2.709 1.00 82.06 95 TYR A N 1
ATOM 716 C CA . TYR A 1 95 ? -1.516 3.001 3.380 1.00 82.06 95 TYR A CA 1
ATOM 717 C C . TYR A 1 95 ? -1.113 3.232 4.840 1.00 82.06 95 TYR A C 1
ATOM 719 O O . TYR A 1 95 ? -1.628 2.563 5.735 1.00 82.06 95 TYR A O 1
ATOM 727 N N . VAL A 1 96 ? -0.251 4.221 5.105 1.00 86.44 96 VAL A N 1
ATOM 728 C CA . VAL A 1 96 ? 0.167 4.569 6.472 1.00 86.44 96 VAL A CA 1
ATOM 729 C C . VAL A 1 96 ? -1.029 5.021 7.310 1.00 86.44 96 VAL A C 1
ATOM 731 O O . VAL A 1 96 ? -1.208 4.530 8.423 1.00 86.44 96 VAL A O 1
ATOM 734 N N . ILE A 1 97 ? -1.887 5.899 6.778 1.00 86.44 97 ILE A N 1
ATOM 735 C CA . ILE A 1 97 ? -3.106 6.344 7.473 1.00 86.44 97 ILE A CA 1
ATOM 736 C C . ILE A 1 97 ? -4.023 5.152 7.765 1.00 86.44 97 ILE A C 1
ATOM 738 O O . ILE A 1 97 ? -4.504 5.011 8.887 1.00 86.44 97 ILE A O 1
ATOM 742 N N . THR A 1 98 ? -4.226 4.260 6.795 1.00 84.62 98 THR A N 1
ATOM 743 C CA . THR A 1 98 ? -5.055 3.059 6.966 1.00 84.62 98 THR A CA 1
ATOM 744 C C . THR A 1 98 ? -4.519 2.163 8.082 1.00 84.62 98 THR A C 1
ATOM 746 O O . THR A 1 98 ? -5.282 1.750 8.954 1.00 84.62 98 THR A O 1
ATOM 749 N N . ILE A 1 99 ? -3.206 1.913 8.116 1.00 84.88 99 ILE A N 1
ATOM 750 C CA . ILE A 1 99 ? -2.568 1.125 9.178 1.00 84.88 99 ILE A CA 1
ATOM 751 C C . ILE A 1 99 ? -2.763 1.791 10.538 1.00 84.88 99 ILE A C 1
ATOM 753 O O . ILE A 1 99 ? -3.134 1.108 11.491 1.00 84.88 99 ILE A O 1
ATOM 757 N N . LEU A 1 100 ? -2.577 3.111 10.639 1.00 88.06 100 LEU A N 1
ATOM 758 C CA . LEU A 1 100 ? -2.806 3.844 11.886 1.00 88.06 100 LEU A CA 1
ATOM 759 C C . LEU A 1 100 ? -4.251 3.686 12.373 1.00 88.06 100 LEU A C 1
ATOM 761 O O . LEU A 1 100 ? -4.468 3.390 13.547 1.00 88.06 100 LEU A O 1
ATOM 765 N N . VAL A 1 101 ? -5.237 3.801 11.479 1.00 85.75 101 VAL A N 1
ATOM 766 C CA . VAL A 1 101 ? -6.653 3.609 11.827 1.00 85.75 101 VAL A CA 1
ATOM 767 C C . VAL A 1 101 ? -6.930 2.160 12.247 1.00 85.75 101 VAL A C 1
ATOM 769 O O . VAL A 1 101 ? -7.633 1.940 13.233 1.00 85.75 101 VAL A O 1
ATOM 772 N N . CYS A 1 102 ? -6.343 1.163 11.580 1.00 84.62 102 CYS A N 1
ATOM 773 C CA . CYS A 1 102 ? -6.444 -0.242 11.987 1.00 84.62 102 CYS A CA 1
ATOM 774 C C . CYS A 1 102 ? -5.825 -0.488 13.372 1.00 84.62 102 CYS A C 1
ATOM 776 O O . CYS A 1 102 ? -6.434 -1.160 14.201 1.00 84.62 102 CYS A O 1
ATOM 778 N N . VAL A 1 103 ? -4.657 0.089 13.671 1.00 87.94 103 VAL A N 1
ATOM 779 C CA . VAL A 1 103 ? -4.024 -0.001 14.999 1.00 87.94 103 VAL A CA 1
ATOM 780 C C . VAL A 1 103 ? -4.895 0.668 16.063 1.00 87.94 103 VAL A C 1
ATOM 782 O O . VAL A 1 103 ? -5.083 0.104 17.145 1.00 87.94 103 VAL A O 1
ATOM 785 N N . MET A 1 104 ? -5.479 1.831 15.761 1.00 85.44 104 MET A N 1
ATOM 786 C CA . MET A 1 104 ? -6.448 2.491 16.641 1.00 85.44 104 MET A CA 1
ATOM 787 C C . MET A 1 104 ? -7.681 1.610 16.877 1.00 85.44 104 MET A C 1
ATOM 789 O O . MET A 1 104 ? -8.111 1.439 18.014 1.00 85.44 104 MET A O 1
ATOM 793 N N . ASN A 1 105 ? -8.228 0.989 15.832 1.00 83.94 105 ASN A N 1
ATOM 794 C CA . ASN A 1 105 ? -9.380 0.101 15.967 1.00 83.94 105 ASN A CA 1
ATOM 795 C C . ASN A 1 105 ? -9.044 -1.148 16.797 1.00 83.94 105 ASN A C 1
ATOM 797 O O . ASN A 1 105 ? -9.829 -1.561 17.648 1.00 83.94 105 ASN A O 1
ATOM 801 N N . ALA A 1 106 ? -7.850 -1.717 16.610 1.00 83.06 106 ALA A N 1
ATOM 802 C CA . ALA A 1 106 ? -7.373 -2.857 17.384 1.00 83.06 106 ALA A CA 1
ATOM 803 C C . ALA A 1 106 ? -7.196 -2.488 18.863 1.00 83.06 106 ALA A C 1
ATOM 805 O O . ALA A 1 106 ? -7.690 -3.199 19.735 1.00 83.06 106 ALA A O 1
ATOM 806 N N . THR A 1 107 ? -6.555 -1.355 19.163 1.00 83.62 107 THR A N 1
ATOM 807 C CA . THR A 1 107 ? -6.377 -0.878 20.546 1.00 83.62 107 THR A CA 1
ATOM 808 C C . THR A 1 107 ? -7.711 -0.589 21.227 1.00 83.62 107 THR A C 1
ATOM 810 O O . THR A 1 107 ? -7.917 -1.031 22.357 1.00 83.62 107 THR A O 1
ATOM 813 N N . LEU A 1 108 ? -8.656 0.063 20.544 1.00 80.88 108 LEU A N 1
ATOM 814 C CA . LEU A 1 108 ? -10.013 0.266 21.063 1.00 80.88 108 LEU A CA 1
ATOM 815 C C . LEU A 1 108 ? -10.753 -1.063 21.272 1.00 80.88 108 LEU A C 1
ATOM 817 O O . LEU A 1 108 ? -11.415 -1.229 22.293 1.00 80.88 108 LEU A O 1
ATOM 821 N N . GLY A 1 109 ? -10.601 -2.028 20.361 1.00 75.31 109 GLY A N 1
ATOM 822 C CA . GLY A 1 109 ? -11.179 -3.367 20.492 1.00 75.31 109 GLY A CA 1
ATOM 823 C C . GLY A 1 109 ? -10.629 -4.135 21.698 1.00 75.31 109 GLY A C 1
ATOM 824 O O . GLY A 1 109 ? -11.390 -4.774 22.421 1.00 75.31 109 GLY A O 1
ATOM 825 N N . VAL A 1 110 ? -9.325 -4.014 21.975 1.00 81.06 110 VAL A N 1
ATOM 826 C CA . VAL A 1 110 ? -8.700 -4.558 23.193 1.00 81.06 110 VAL A CA 1
ATOM 827 C C . VAL A 1 110 ? -9.264 -3.877 24.444 1.00 81.06 110 VAL A C 1
ATOM 829 O O . VAL A 1 110 ? -9.634 -4.555 25.402 1.00 81.06 110 VAL A O 1
ATOM 832 N N . LEU A 1 111 ? -9.365 -2.545 24.451 1.00 79.38 111 LEU A N 1
ATOM 833 C CA . LEU A 1 111 ? -9.904 -1.795 25.590 1.00 79.38 111 LEU A CA 1
ATOM 834 C C . LEU A 1 111 ? -11.381 -2.116 25.865 1.00 79.38 111 LEU A C 1
ATOM 836 O O . LEU A 1 111 ? -11.780 -2.158 27.031 1.00 79.38 111 LEU A O 1
ATOM 840 N N . ASP A 1 112 ? -12.179 -2.344 24.819 1.00 75.12 112 ASP A N 1
ATOM 841 C CA . ASP A 1 112 ? -13.574 -2.787 24.922 1.00 75.12 112 ASP A CA 1
ATOM 842 C C . ASP A 1 112 ? -13.663 -4.221 25.460 1.00 75.12 112 ASP A C 1
ATOM 844 O O . ASP A 1 112 ? -14.451 -4.485 26.365 1.00 75.12 112 ASP A O 1
ATOM 848 N N . HIS A 1 113 ? -12.791 -5.128 24.998 1.00 73.62 113 HIS A N 1
ATOM 849 C CA . HIS A 1 113 ? -12.731 -6.506 25.496 1.00 73.62 113 HIS A CA 1
ATOM 850 C C . HIS A 1 113 ? -12.441 -6.578 27.003 1.00 73.62 113 HIS A C 1
ATOM 852 O O . HIS A 1 113 ? -13.055 -7.373 27.708 1.00 73.62 113 HIS A O 1
ATOM 858 N N . PHE A 1 114 ? -11.564 -5.707 27.512 1.00 77.62 114 PHE A N 1
ATOM 859 C CA . PHE A 1 114 ? -11.278 -5.598 28.947 1.00 77.62 114 PHE A CA 1
ATOM 860 C C . PHE A 1 114 ? -12.246 -4.671 29.713 1.00 77.62 114 PHE A C 1
ATOM 862 O O . PHE A 1 114 ? -12.004 -4.377 30.883 1.00 77.62 114 PHE A O 1
ATOM 869 N N . GLY A 1 115 ? -13.308 -4.160 29.078 1.00 66.81 115 GLY A N 1
ATOM 870 C CA . GLY A 1 115 ? -14.319 -3.296 29.707 1.00 66.81 115 GLY A CA 1
ATOM 871 C C . GLY A 1 115 ? -13.835 -1.895 30.114 1.00 66.81 115 GLY A C 1
ATOM 872 O O . GLY A 1 115 ? -14.589 -1.126 30.715 1.00 66.81 115 GLY A O 1
ATOM 873 N N . LYS A 1 116 ? -12.592 -1.526 29.779 1.00 70.31 116 LYS A N 1
ATOM 874 C CA . LYS A 1 116 ? -11.981 -0.230 30.126 1.00 70.31 116 LYS A CA 1
ATOM 875 C C . LYS A 1 116 ? -12.486 0.910 29.244 1.00 70.31 116 LYS A C 1
ATOM 877 O O . LYS A 1 116 ? -12.493 2.058 29.677 1.00 70.31 116 LYS A O 1
ATOM 882 N N . LEU A 1 117 ? -12.933 0.605 28.026 1.00 65.50 117 LEU A N 1
ATOM 883 C CA . LEU A 1 117 ? -13.406 1.616 27.080 1.00 65.50 117 LEU A CA 1
ATOM 884 C C . LEU A 1 117 ? -14.729 2.259 27.525 1.00 65.50 117 LEU A C 1
ATOM 886 O O . LEU A 1 117 ? -14.890 3.474 27.455 1.00 65.50 117 LEU A O 1
ATOM 890 N N . THR A 1 118 ? -15.648 1.462 28.067 1.00 63.28 118 THR A N 1
ATOM 891 C CA . THR A 1 118 ? -16.915 1.932 28.649 1.00 63.28 118 THR A CA 1
ATOM 892 C C . THR A 1 118 ? -16.736 2.846 29.861 1.00 63.28 118 THR A C 1
ATOM 894 O O . THR A 1 118 ? -17.630 3.634 30.143 1.00 63.28 118 THR A O 1
ATOM 897 N N . ALA A 1 119 ? -15.595 2.777 30.555 1.00 61.03 119 ALA A N 1
ATOM 898 C CA . ALA A 1 119 ? -15.273 3.661 31.678 1.00 61.03 119 ALA A CA 1
ATOM 899 C C . ALA A 1 119 ? -14.716 5.029 31.237 1.00 61.03 119 ALA A C 1
ATOM 901 O O . ALA A 1 119 ? -14.740 5.978 32.015 1.00 61.03 119 ALA A O 1
ATOM 902 N N . LEU A 1 120 ? -14.207 5.127 30.005 1.00 65.88 120 LEU A N 1
ATOM 903 C CA . LEU A 1 120 ? -13.620 6.345 29.431 1.00 65.88 120 LEU A CA 1
ATOM 904 C C . LEU A 1 120 ? -14.624 7.163 28.608 1.00 65.88 120 LEU A C 1
ATOM 906 O O . LEU A 1 120 ? -14.390 8.341 28.346 1.00 65.88 120 LEU A O 1
ATOM 910 N N . LEU A 1 121 ? -15.722 6.544 28.170 1.00 66.44 121 LEU A N 1
ATOM 911 C CA . LEU A 1 121 ? -16.718 7.194 27.326 1.00 66.44 121 LEU A CA 1
ATOM 912 C C . LEU A 1 121 ? -17.717 8.004 28.168 1.00 66.44 121 LEU A C 1
ATOM 914 O O . LEU A 1 121 ? -18.198 7.512 29.191 1.00 66.44 121 LEU A O 1
ATOM 918 N N . PRO A 1 122 ? -18.078 9.228 27.737 1.00 68.44 122 PRO A N 1
ATOM 919 C CA . PRO A 1 122 ? -19.115 10.003 28.402 1.00 68.44 122 PRO A CA 1
ATOM 920 C C . PRO A 1 122 ? -20.452 9.250 28.378 1.00 68.44 122 PRO A C 1
ATOM 922 O O . PRO A 1 122 ? -20.788 8.568 27.403 1.00 68.44 122 PRO A O 1
ATOM 925 N N . CYS A 1 123 ? -21.214 9.380 29.468 1.00 55.00 123 CYS A N 1
ATOM 926 C CA . CYS A 1 123 ? -22.509 8.729 29.652 1.00 55.00 123 CYS A CA 1
ATOM 927 C C . CYS A 1 123 ? -23.400 8.914 28.411 1.00 55.00 123 CYS A C 1
ATOM 929 O O . CYS A 1 123 ? -23.785 10.032 28.083 1.00 55.00 123 CYS A O 1
ATOM 931 N N . GLY A 1 124 ? -23.728 7.812 27.729 1.00 57.56 124 GLY A N 1
ATOM 932 C CA . GLY A 1 124 ? -24.623 7.797 26.565 1.00 57.56 124 GLY A CA 1
ATOM 933 C C . GLY A 1 124 ? -23.997 7.276 25.269 1.00 57.56 124 GLY A C 1
ATOM 934 O O . GLY A 1 124 ? -24.732 6.798 24.405 1.00 57.56 124 GLY A O 1
ATOM 935 N N . ILE A 1 125 ? -22.666 7.277 25.134 1.00 66.12 125 ILE A N 1
ATOM 936 C CA . ILE A 1 125 ? -21.999 6.733 23.941 1.00 66.12 125 ILE A CA 1
ATOM 937 C C . ILE A 1 125 ? -21.675 5.253 24.154 1.00 66.12 125 ILE A C 1
ATOM 939 O O . ILE A 1 125 ? -20.869 4.888 25.008 1.00 66.12 125 ILE A O 1
ATOM 943 N N . LYS A 1 126 ? -22.288 4.380 23.348 1.00 73.62 126 LYS A N 1
ATOM 944 C CA . LYS A 1 126 ? -21.939 2.952 23.318 1.00 73.62 126 LYS A CA 1
ATOM 945 C C . LYS A 1 126 ? -20.594 2.775 22.608 1.00 73.62 126 LYS A C 1
ATOM 947 O O . LYS A 1 126 ? -20.429 3.277 21.497 1.00 73.62 126 LYS A O 1
ATOM 952 N N . SER A 1 127 ? -19.677 2.003 23.193 1.00 69.62 127 SER A N 1
ATOM 953 C CA . SER A 1 127 ? -18.361 1.676 22.609 1.00 69.62 127 SER A CA 1
ATOM 954 C C . SER A 1 127 ? -18.434 1.159 21.168 1.00 69.62 127 SER A C 1
ATOM 956 O O . SER A 1 127 ? -17.592 1.485 20.334 1.00 69.62 127 SER A O 1
ATOM 958 N N . GLN A 1 128 ? -19.507 0.434 20.852 1.00 71.81 128 GLN A N 1
ATOM 959 C CA . GLN A 1 128 ? -19.828 -0.079 19.518 1.00 71.81 128 GLN A CA 1
ATOM 960 C C . GLN A 1 128 ? -19.880 1.007 18.441 1.00 71.81 128 GLN A C 1
ATOM 962 O O . GLN A 1 128 ? -19.425 0.783 17.324 1.00 71.81 128 GLN A O 1
ATOM 967 N N . VAL A 1 129 ? -20.432 2.179 18.766 1.00 77.94 129 VAL A N 1
ATOM 968 C CA . VAL A 1 129 ? -20.575 3.281 17.805 1.00 77.94 129 VAL A CA 1
ATOM 969 C C . VAL A 1 129 ? -19.199 3.828 17.438 1.00 77.94 129 VAL A C 1
ATOM 971 O O . VAL A 1 129 ? -18.929 4.083 16.270 1.00 77.94 129 VAL A O 1
ATOM 974 N N . VAL A 1 130 ? -18.302 3.936 18.419 1.00 76.44 130 VAL A N 1
ATOM 975 C CA . VAL A 1 130 ? -16.934 4.422 18.208 1.00 76.44 130 VAL A CA 1
ATOM 976 C C . VAL A 1 130 ? -16.137 3.440 17.349 1.00 76.44 130 VAL A C 1
ATOM 978 O O . VAL A 1 130 ? -15.546 3.851 16.355 1.00 76.44 130 VAL A O 1
ATOM 981 N N . LEU A 1 131 ? -16.183 2.142 17.671 1.00 75.31 131 LEU A N 1
ATOM 982 C CA . LEU A 1 131 ? -15.529 1.092 16.877 1.00 75.31 131 LEU A CA 1
ATOM 983 C C . LEU A 1 131 ? -16.052 1.055 15.433 1.00 75.31 131 LEU A C 1
ATOM 985 O O . LEU A 1 131 ? -15.268 0.940 14.493 1.00 75.31 131 LEU A O 1
ATOM 989 N N . ALA A 1 132 ? -17.365 1.211 15.239 1.00 79.44 132 ALA A N 1
ATOM 990 C CA . ALA A 1 132 ? -17.965 1.256 13.908 1.00 79.44 132 ALA A CA 1
ATOM 991 C C . ALA A 1 132 ? -17.490 2.470 13.093 1.00 79.44 132 ALA A C 1
ATOM 993 O O . ALA A 1 132 ? -17.149 2.318 11.924 1.00 79.44 132 ALA A O 1
ATOM 994 N N . ILE A 1 133 ? -17.413 3.660 13.701 1.00 84.00 133 ILE A N 1
ATOM 995 C CA . ILE A 1 133 ? -16.924 4.872 13.023 1.00 84.00 133 ILE A CA 1
ATOM 996 C C . ILE A 1 133 ? -15.470 4.693 12.577 1.00 84.00 133 ILE A C 1
ATOM 998 O O . ILE A 1 133 ? -15.140 4.983 11.427 1.00 84.00 133 ILE A O 1
ATOM 1002 N N . VAL A 1 134 ? -14.607 4.184 13.459 1.00 81.75 134 VAL A N 1
ATOM 1003 C CA . VAL A 1 134 ? -13.189 3.957 13.141 1.00 81.75 134 VAL A CA 1
ATOM 1004 C C . VAL A 1 134 ? -13.044 2.912 12.029 1.00 81.75 134 VAL A C 1
ATOM 1006 O O . VAL A 1 134 ? -12.270 3.119 11.095 1.00 81.75 134 VAL A O 1
ATOM 1009 N N . ALA A 1 135 ? -13.839 1.839 12.058 1.00 80.00 135 ALA A N 1
ATOM 1010 C CA . ALA A 1 135 ? -13.865 0.849 10.984 1.00 80.00 135 ALA A CA 1
ATOM 1011 C C . ALA A 1 135 ? -14.314 1.449 9.636 1.00 80.00 135 ALA A C 1
ATOM 1013 O O . ALA A 1 135 ? -13.693 1.176 8.610 1.00 80.00 135 ALA A O 1
ATOM 1014 N N . CYS A 1 136 ? -15.334 2.315 9.620 1.00 85.06 136 CYS A N 1
ATOM 1015 C CA . CYS A 1 136 ? -15.768 3.011 8.403 1.00 85.06 136 CYS A CA 1
ATOM 1016 C C . CYS A 1 136 ? -14.670 3.912 7.820 1.00 85.06 136 CYS A C 1
ATOM 1018 O O . CYS A 1 136 ? -14.492 3.950 6.602 1.00 85.06 136 CYS A O 1
ATOM 1020 N N . LEU A 1 137 ? -13.907 4.604 8.673 1.00 85.00 137 LEU A N 1
ATOM 1021 C CA . LEU A 1 137 ? -12.761 5.403 8.233 1.00 85.00 137 LEU A CA 1
ATOM 1022 C C . LEU A 1 137 ? -11.665 4.522 7.619 1.00 85.00 137 LEU A C 1
ATOM 1024 O O . LEU A 1 137 ? -11.129 4.874 6.571 1.00 85.00 137 LEU A O 1
ATOM 1028 N N . ALA A 1 138 ? -11.368 3.363 8.219 1.00 81.31 138 ALA A N 1
ATOM 1029 C CA . ALA A 1 138 ? -10.391 2.420 7.670 1.00 81.31 138 ALA A CA 1
ATOM 1030 C C . ALA A 1 138 ? -10.797 1.940 6.271 1.00 81.31 138 ALA A C 1
ATOM 1032 O O . ALA A 1 138 ? -9.963 1.902 5.368 1.00 81.31 138 ALA A O 1
ATOM 1033 N N . ILE A 1 139 ? -12.083 1.628 6.076 1.00 83.19 139 ILE A N 1
ATOM 1034 C CA . ILE A 1 139 ? -12.634 1.216 4.779 1.00 83.19 139 ILE A CA 1
ATOM 1035 C C . ILE A 1 139 ? -12.492 2.343 3.752 1.00 83.19 139 ILE A C 1
ATOM 1037 O O . ILE A 1 139 ? -11.988 2.102 2.659 1.00 83.19 139 ILE A O 1
ATOM 1041 N N . ALA A 1 140 ? -12.885 3.573 4.097 1.00 85.44 140 ALA A N 1
ATOM 1042 C CA . ALA A 1 140 ? -12.793 4.713 3.187 1.00 85.44 140 ALA A CA 1
ATOM 1043 C C . ALA A 1 140 ? -11.349 4.957 2.710 1.00 85.44 140 ALA A C 1
ATOM 1045 O O . ALA A 1 140 ? -11.113 5.113 1.512 1.00 85.44 140 ALA A O 1
ATOM 1046 N N . TRP A 1 141 ? -10.375 4.922 3.626 1.00 83.50 141 TRP A N 1
ATOM 1047 C CA . TRP A 1 141 ? -8.964 5.099 3.275 1.00 83.50 141 TRP A CA 1
ATOM 1048 C C . TRP A 1 141 ? -8.382 3.917 2.500 1.00 83.50 141 TRP A C 1
ATOM 1050 O O . TRP A 1 141 ? -7.602 4.138 1.577 1.00 83.50 141 TRP A O 1
ATOM 1060 N N . SER A 1 142 ? -8.814 2.690 2.803 1.00 79.25 142 SER A N 1
ATOM 1061 C CA . SER A 1 142 ? -8.409 1.488 2.062 1.00 79.25 142 SER A CA 1
ATOM 1062 C C . SER A 1 142 ? -8.891 1.536 0.611 1.00 79.25 142 SER A C 1
ATOM 1064 O O . SER A 1 142 ? -8.124 1.260 -0.307 1.00 79.25 142 SER A O 1
ATOM 1066 N N . VAL A 1 143 ? -10.145 1.947 0.385 1.00 84.00 143 VAL A N 1
ATOM 1067 C CA . VAL A 1 143 ? -10.709 2.106 -0.965 1.00 84.00 143 VAL A CA 1
ATOM 1068 C C . VAL A 1 143 ? -9.977 3.202 -1.737 1.00 84.00 143 VAL A C 1
ATOM 1070 O O . VAL A 1 143 ? -9.685 3.018 -2.915 1.00 84.00 143 VAL A O 1
ATOM 1073 N N . LEU A 1 144 ? -9.640 4.321 -1.087 1.00 83.12 144 LEU A N 1
ATOM 1074 C CA . LEU A 1 144 ? -8.855 5.389 -1.713 1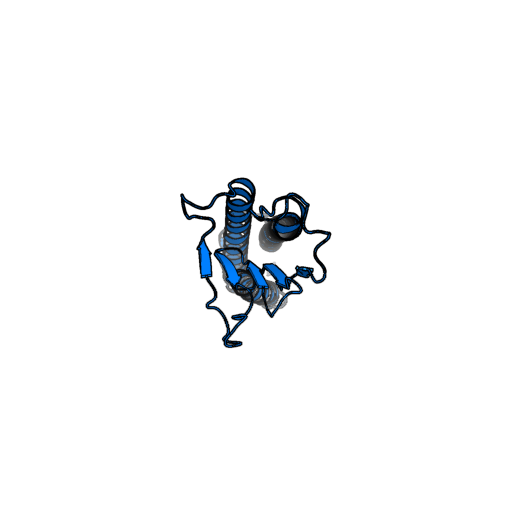.00 83.12 144 LEU A CA 1
ATOM 1075 C C . LEU A 1 144 ? -7.433 4.929 -2.060 1.00 83.12 144 LEU A C 1
ATOM 1077 O O . LEU A 1 144 ? -6.973 5.197 -3.167 1.00 83.12 144 LEU A O 1
ATOM 1081 N N . ALA A 1 145 ? -6.759 4.205 -1.162 1.00 79.94 145 ALA A N 1
ATOM 1082 C CA . ALA A 1 145 ? -5.434 3.644 -1.423 1.00 79.94 145 ALA A CA 1
ATOM 1083 C C . ALA A 1 145 ? -5.456 2.705 -2.638 1.00 79.94 145 ALA A C 1
ATOM 1085 O O . ALA A 1 145 ? -4.645 2.861 -3.550 1.00 79.94 145 ALA A O 1
ATOM 1086 N N . TRP A 1 146 ? -6.434 1.796 -2.682 1.00 79.25 146 TRP A N 1
ATOM 1087 C CA . TRP A 1 146 ? -6.623 0.867 -3.793 1.00 79.25 146 TRP A CA 1
ATOM 1088 C C . TRP A 1 146 ? -6.960 1.588 -5.104 1.00 79.25 146 TRP A C 1
ATOM 1090 O O . TRP A 1 146 ? -6.361 1.302 -6.137 1.00 79.25 146 TRP A O 1
ATOM 1100 N N . ALA A 1 147 ? -7.860 2.575 -5.077 1.00 80.06 147 ALA A N 1
ATOM 1101 C CA . ALA A 1 147 ? -8.232 3.336 -6.268 1.00 80.06 147 ALA A CA 1
ATOM 1102 C C . ALA A 1 147 ? -7.030 4.068 -6.887 1.00 80.06 147 ALA A C 1
ATOM 1104 O O . ALA A 1 147 ? -6.873 4.063 -8.107 1.00 80.06 147 ALA A O 1
ATOM 1105 N N . VAL A 1 148 ? -6.162 4.657 -6.055 1.00 76.62 148 VAL A N 1
ATOM 1106 C CA . VAL A 1 148 ? -4.936 5.316 -6.530 1.00 76.62 148 VAL A CA 1
ATOM 1107 C C . VAL A 1 148 ? -3.905 4.288 -7.010 1.00 76.62 148 VAL A C 1
ATOM 1109 O O . VAL A 1 148 ? -3.240 4.526 -8.014 1.00 76.62 148 VAL A O 1
ATOM 1112 N N . ALA A 1 149 ? -3.790 3.133 -6.350 1.00 75.44 149 ALA A N 1
ATOM 1113 C CA . ALA A 1 149 ? -2.907 2.052 -6.792 1.00 75.44 149 ALA A CA 1
ATOM 1114 C C . ALA A 1 149 ? -3.297 1.511 -8.179 1.00 75.44 149 ALA A C 1
ATOM 1116 O O . ALA A 1 149 ? -2.435 1.336 -9.039 1.00 75.44 149 ALA A O 1
ATOM 1117 N N . VAL A 1 150 ? -4.597 1.330 -8.433 1.00 73.19 150 VAL A N 1
ATOM 1118 C CA . VAL A 1 150 ? -5.125 0.853 -9.722 1.00 73.19 150 VAL A CA 1
ATOM 1119 C C . VAL A 1 150 ? -5.090 1.929 -10.818 1.00 73.19 150 VAL A C 1
ATOM 1121 O O . VAL A 1 150 ? -5.071 1.607 -12.008 1.00 73.19 150 VAL A O 1
ATOM 1124 N N . SER A 1 151 ? -5.078 3.219 -10.479 1.00 69.81 151 SER A N 1
ATOM 1125 C CA . SER A 1 151 ? -4.928 4.273 -11.494 1.00 69.81 151 SER A CA 1
ATOM 1126 C C . SER A 1 151 ? -3.466 4.555 -11.858 1.00 69.81 151 SER A C 1
ATOM 1128 O O . SER A 1 151 ? -3.190 4.977 -12.982 1.00 69.81 151 SER A O 1
ATOM 1130 N N . LEU A 1 152 ? -2.522 4.265 -10.955 1.00 67.00 152 LEU A N 1
ATOM 1131 C CA . LEU A 1 152 ? -1.108 4.633 -11.069 1.00 67.00 152 LEU A CA 1
ATOM 1132 C C . LEU A 1 152 ? -0.440 4.217 -12.401 1.00 67.00 152 LEU A C 1
ATOM 1134 O O . LEU A 1 152 ? 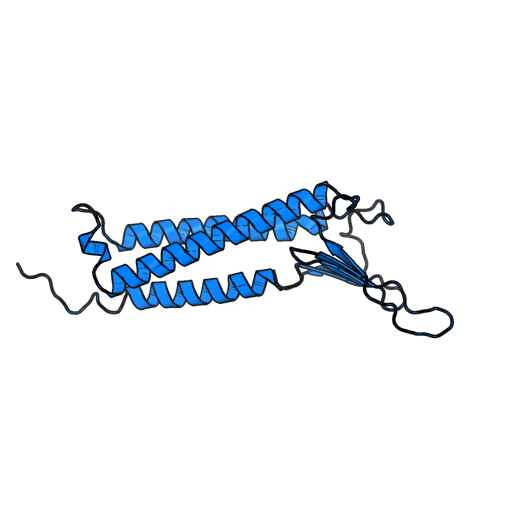0.016 5.109 -13.122 1.00 67.00 152 LEU A O 1
ATOM 1138 N N . PRO A 1 153 ? -0.411 2.934 -12.808 1.00 61.28 153 PRO A N 1
ATOM 1139 C CA . PRO A 1 153 ? 0.208 2.538 -14.074 1.00 61.28 153 PRO A CA 1
ATOM 1140 C C . PRO A 1 153 ? -0.666 2.816 -15.310 1.00 61.28 153 PRO A C 1
ATOM 1142 O O . PRO A 1 153 ? -0.152 2.778 -16.423 1.00 61.28 153 PRO A O 1
ATOM 1145 N N . ARG A 1 154 ? -1.967 3.111 -15.150 1.00 60.91 154 ARG A N 1
ATOM 1146 C CA . ARG A 1 154 ? -2.873 3.404 -16.278 1.00 60.91 154 ARG A CA 1
ATOM 1147 C C . ARG A 1 154 ? -2.744 4.831 -16.795 1.00 60.91 154 ARG A C 1
ATOM 1149 O O . ARG A 1 154 ? -2.860 5.051 -17.995 1.00 60.91 154 ARG A O 1
ATOM 1156 N N . GLU A 1 155 ? -2.533 5.787 -15.899 1.00 60.19 155 GLU A N 1
ATOM 1157 C CA . GLU A 1 155 ? -2.586 7.214 -16.242 1.00 60.19 155 GLU A CA 1
ATOM 1158 C C . GLU A 1 155 ? -1.207 7.879 -16.289 1.00 60.19 155 GLU A C 1
ATOM 1160 O O . GLU A 1 155 ? -1.044 8.917 -16.931 1.00 60.19 155 GLU A O 1
ATOM 1165 N N . HIS A 1 156 ? -0.215 7.326 -15.582 1.00 57.41 156 HIS A N 1
ATOM 1166 C CA . HIS A 1 156 ? 0.985 8.083 -15.214 1.00 57.41 156 HIS A CA 1
ATOM 1167 C C . HIS A 1 156 ? 2.301 7.318 -15.346 1.00 57.41 156 HIS A C 1
ATOM 1169 O O . HIS A 1 156 ? 3.319 7.780 -14.832 1.00 57.41 156 HIS A O 1
ATOM 1175 N N . PHE A 1 157 ? 2.317 6.177 -16.032 1.00 62.19 157 PHE A N 1
ATOM 1176 C CA . PHE A 1 157 ? 3.573 5.484 -16.281 1.00 62.19 157 PHE A CA 1
ATOM 1177 C C . PHE A 1 157 ? 4.404 6.257 -17.312 1.00 62.19 157 PHE A C 1
ATOM 1179 O O . PHE A 1 157 ? 4.028 6.342 -18.480 1.00 62.19 157 PHE A O 1
ATOM 1186 N N . CYS A 1 158 ? 5.533 6.818 -16.881 1.00 63.34 158 CYS A N 1
ATOM 1187 C CA . CYS A 1 158 ? 6.548 7.307 -17.804 1.00 63.34 158 CYS A CA 1
ATOM 1188 C C . CYS A 1 158 ? 7.481 6.138 -18.132 1.00 63.34 158 CYS A C 1
ATOM 1190 O O . CYS A 1 158 ? 8.331 5.779 -17.317 1.00 63.34 158 CYS A O 1
ATOM 1192 N N . ASP A 1 159 ? 7.342 5.537 -19.311 1.00 57.19 159 ASP A N 1
ATOM 1193 C CA . ASP A 1 159 ? 8.495 4.877 -19.912 1.00 57.19 159 ASP A CA 1
ATOM 1194 C C . ASP A 1 159 ? 9.244 5.956 -20.691 1.00 57.19 159 ASP A C 1
ATOM 1196 O O . ASP A 1 159 ? 8.665 6.600 -21.567 1.00 57.19 159 ASP A O 1
ATOM 1200 N N . ASN A 1 160 ? 10.540 6.137 -20.437 1.00 49.16 160 ASN A N 1
ATOM 1201 C CA . ASN A 1 160 ? 11.382 6.966 -21.306 1.00 49.16 160 ASN A CA 1
ATOM 1202 C C . ASN A 1 160 ? 11.422 6.431 -22.760 1.00 49.16 160 ASN A C 1
ATOM 1204 O O . ASN A 1 160 ? 12.007 7.076 -23.628 1.00 49.16 160 ASN A O 1
ATOM 1208 N N . PHE A 1 161 ? 10.814 5.268 -23.039 1.00 48.53 161 PHE A N 1
ATOM 1209 C CA . PHE A 1 161 ? 10.811 4.601 -24.340 1.00 48.53 161 PHE A CA 1
ATOM 1210 C C . PHE A 1 161 ? 9.475 4.556 -25.093 1.00 48.53 161 PHE A C 1
ATOM 1212 O O . PHE A 1 161 ? 9.508 4.371 -26.309 1.00 48.53 161 PHE A O 1
ATOM 1219 N N . SER A 1 162 ? 8.317 4.737 -24.458 1.00 48.12 162 SER A N 1
ATOM 1220 C CA . SER A 1 162 ? 7.030 4.659 -25.158 1.00 48.12 162 SER A CA 1
ATOM 1221 C C . SER A 1 162 ? 6.164 5.862 -24.807 1.00 48.12 162 SER A C 1
ATOM 1223 O O . SER A 1 162 ? 5.590 5.974 -23.733 1.00 48.12 162 SER A O 1
ATOM 1225 N N . GLN A 1 163 ? 6.035 6.790 -25.755 1.00 46.16 163 GLN A N 1
ATOM 1226 C CA . GLN A 1 163 ? 5.112 7.932 -25.689 1.00 46.16 163 GLN A CA 1
ATOM 1227 C C . GLN A 1 163 ? 3.628 7.497 -25.744 1.00 46.16 163 GLN A C 1
ATOM 1229 O O . GLN A 1 163 ? 2.775 8.236 -26.238 1.00 46.16 163 GLN A O 1
ATOM 1234 N N . HIS A 1 164 ? 3.308 6.275 -25.317 1.00 44.50 164 HIS A N 1
ATOM 1235 C CA . HIS A 1 164 ? 1.986 5.670 -25.386 1.00 44.50 164 HIS A CA 1
ATOM 1236 C C . HIS A 1 164 ? 1.572 5.190 -23.992 1.00 44.50 164 HIS A C 1
ATOM 1238 O O . HIS A 1 164 ? 2.377 4.565 -23.299 1.00 44.50 164 HIS A O 1
ATOM 1244 N N . PRO A 1 165 ? 0.332 5.473 -23.558 1.00 47.03 165 PRO A N 1
ATOM 1245 C CA . PRO A 1 165 ? -0.197 4.911 -22.323 1.00 47.03 165 PRO A CA 1
ATOM 1246 C C . PRO A 1 165 ? -0.153 3.376 -22.396 1.00 47.03 165 PRO A C 1
ATOM 1248 O O . PRO A 1 165 ? -0.658 2.774 -23.338 1.00 47.03 165 PRO A O 1
ATOM 1251 N N . LEU A 1 166 ? 0.444 2.726 -21.392 1.00 54.22 166 LEU A N 1
ATOM 1252 C CA . LEU A 1 166 ? 0.732 1.281 -21.376 1.00 54.22 166 LEU A CA 1
ATOM 1253 C C . LEU A 1 166 ? -0.489 0.352 -21.264 1.00 54.22 166 LEU A C 1
ATOM 1255 O O . LEU A 1 166 ? -0.327 -0.844 -21.020 1.00 54.22 166 LEU A O 1
ATOM 1259 N N . ALA A 1 167 ? -1.702 0.850 -21.508 1.00 52.09 167 ALA A N 1
ATOM 1260 C CA . ALA A 1 167 ? -2.837 -0.030 -21.776 1.00 52.09 167 ALA A CA 1
ATOM 1261 C C . ALA A 1 167 ? -2.577 -0.959 -22.986 1.00 52.09 167 ALA A C 1
ATOM 1263 O O . ALA A 1 167 ? -3.222 -2.000 -23.086 1.00 52.09 167 ALA A O 1
ATOM 1264 N N . ASP A 1 168 ? -1.593 -0.616 -23.830 1.00 50.53 168 ASP A N 1
ATOM 1265 C CA . ASP A 1 168 ? -1.301 -1.276 -25.105 1.00 50.53 168 ASP A CA 1
ATOM 1266 C C . ASP A 1 168 ? -0.028 -2.151 -25.112 1.00 50.53 168 ASP A C 1
ATOM 1268 O O . ASP A 1 168 ? 0.368 -2.633 -26.172 1.00 50.53 168 ASP A O 1
ATOM 1272 N N . HIS A 1 169 ? 0.643 -2.384 -23.973 1.00 57.06 169 HIS A N 1
ATOM 1273 C CA . HIS A 1 169 ? 1.733 -3.371 -23.955 1.00 57.06 169 HIS A CA 1
ATOM 1274 C C . HIS A 1 169 ? 1.174 -4.791 -23.867 1.00 57.06 169 HIS A C 1
ATOM 1276 O O . HIS A 1 169 ? 0.503 -5.152 -22.895 1.00 57.06 169 HIS A O 1
ATOM 1282 N N . ASP A 1 170 ? 1.520 -5.610 -24.863 1.00 56.16 170 ASP A N 1
ATOM 1283 C CA . ASP A 1 170 ? 1.260 -7.045 -24.878 1.00 56.16 170 ASP A CA 1
ATOM 1284 C C . ASP A 1 170 ? 1.777 -7.653 -23.558 1.00 56.16 170 ASP A C 1
ATOM 1286 O O . ASP A 1 170 ? 2.986 -7.788 -23.385 1.00 56.16 170 ASP A O 1
ATOM 1290 N N . ASN A 1 171 ? 0.873 -8.026 -22.637 1.00 68.81 171 ASN A N 1
ATOM 1291 C CA . ASN A 1 171 ? 1.112 -8.715 -21.347 1.00 68.81 171 ASN A CA 1
ATOM 1292 C C . ASN A 1 171 ? 1.222 -7.882 -20.043 1.00 68.81 171 ASN A C 1
ATOM 1294 O O . ASN A 1 171 ? 1.803 -8.370 -19.069 1.00 68.81 171 ASN A O 1
ATOM 1298 N N . PHE A 1 172 ? 0.609 -6.696 -19.939 1.00 71.12 172 PHE A N 1
ATOM 1299 C CA . PHE A 1 172 ? 0.434 -6.029 -18.631 1.00 71.12 172 PHE A CA 1
ATOM 1300 C C . PHE A 1 172 ? -0.386 -6.892 -17.643 1.00 71.12 172 PHE A C 1
ATOM 1302 O O . PHE A 1 172 ? -1.493 -7.338 -17.962 1.00 71.12 172 PHE A O 1
ATOM 1309 N N . LYS A 1 173 ? 0.114 -7.094 -16.417 1.00 73.75 173 LYS A N 1
ATOM 1310 C CA . LYS A 1 173 ? -0.585 -7.800 -15.329 1.00 73.75 173 LYS A CA 1
ATOM 1311 C C . LYS A 1 173 ? -0.541 -6.992 -14.035 1.00 73.75 173 LYS A C 1
ATOM 1313 O O . LYS A 1 173 ? 0.509 -6.514 -13.616 1.00 73.75 173 LYS A O 1
ATOM 1318 N N . TRP A 1 174 ? -1.686 -6.895 -13.368 1.00 72.25 174 TRP A N 1
ATOM 1319 C CA . TRP A 1 174 ? -1.751 -6.378 -12.003 1.00 72.25 174 TRP A CA 1
ATOM 1320 C C . TRP A 1 174 ? -1.120 -7.369 -11.030 1.00 72.25 174 TRP A C 1
ATOM 1322 O O . TRP A 1 174 ? -1.333 -8.579 -11.148 1.00 72.25 174 TRP A O 1
ATOM 1332 N N . GLY A 1 175 ? -0.341 -6.847 -10.089 1.00 65.44 175 GLY A N 1
ATOM 1333 C CA . GLY A 1 175 ? 0.140 -7.612 -8.952 1.00 65.44 175 GLY A CA 1
ATOM 1334 C C . GLY A 1 175 ? -0.894 -7.647 -7.823 1.00 65.44 175 GLY A C 1
ATOM 1335 O O . GLY A 1 175 ? -2.044 -7.232 -7.988 1.00 65.44 175 GLY A O 1
ATOM 1336 N N . ALA A 1 176 ? -0.502 -8.205 -6.682 1.00 59.12 176 ALA A N 1
ATOM 1337 C CA . ALA A 1 176 ? -1.378 -8.345 -5.527 1.00 59.12 176 ALA A CA 1
ATOM 1338 C C . ALA A 1 176 ? -1.387 -7.040 -4.713 1.00 59.12 176 ALA A C 1
ATOM 1340 O O . ALA A 1 176 ? -0.663 -6.934 -3.731 1.00 59.12 176 ALA A O 1
ATOM 1341 N N . SER A 1 177 ? -2.188 -6.052 -5.128 1.00 54.19 177 SER A N 1
ATOM 1342 C CA . SER A 1 177 ? -2.411 -4.806 -4.371 1.00 54.19 177 SER A CA 1
ATOM 1343 C C . SER A 1 177 ? -3.602 -4.893 -3.421 1.00 54.19 177 SER A C 1
ATOM 1345 O O . SER A 1 177 ? -4.700 -5.224 -3.937 1.00 54.19 177 SER A O 1
#

Secondary structure (DSSP, 8-state):
----SSSSTTHHHHHHHHHHHHHHHHHHHHTS-SEEEEETTTTEEEEE-SSEEEEEPPPPTTT-PPPPEEEEETT-TT-S-HHHHHHHHHHHHHHHHHHHHHHHHHHHHHHHHTT-HHHHS-TT--HHHHHHHHHHHHHHHHHHHHHHHHHHHHH---BTTBSS-GGGSTTEEE---

Sequence (177 aa):
MPCCGACSEKRGLVFLALTLLCLVWAVAAIGADLFVIDIGVRNARIDGDIWLQCRRLPDSSSTGERQPTACVSYSDPYYDCPSLADRARAIRGFYVITILVCVMNATLGVLDHFGKLTALLPCGIKSQVVLAIVACLAIAWSVLAWAVAVSLPREHFCDNFSQHPLADHDNFKWGAS

Foldseek 3Di:
DDDDDPPQQCPLVVLLVVLVVVLVLLVVLQPWWQKKAQQVAQRWIWIDHLFKIKTWDHQDPPPSHTGDIDIDGLPDPPPPFVLLSVLSVVLVVLSVVLSVLSVVLNVLSVCVSVVNNVVVDPPPDDSVVVSVVSVVVSVVSVVVSVVSSVCNLQPGDDDVPDPDRPVPRDDMDGMDD

pLDDT: mean 73.92, std 12.64, range [37.06, 88.06]

Organism: Neobodo designis (NCBI:txid312471)

Radius of gyration: 22.67 Å; chains: 1; bounding box: 57×29×66 Å

InterPro domains:
  IPR009944 Amastin surface glycoprotein [PF07344] (73-164)